Protein AF-A0A1I0Q429-F1 (afdb_monomer_lite)

Foldseek 3Di:
DDDFDWPVNVLVVLLVVLQVVLVVCCVVVVDDSVPSNVVSNVVSVVVVCCVPPVVHHDPDRGTCPVVVVVVVDDD

Sequence (75 aa):
MGVTIQYYDLVLLGILVSLLLGVVVSYVTGLSTALTVPAAAVLGIALIYHTLFLRGPVNSTEDLSEEAREIDLPK

Organism: NCBI:txid1202768

Structure (mmCIF, N/CA/C/O backbone):
data_AF-A0A1I0Q429-F1
#
_entry.id   AF-A0A1I0Q429-F1
#
loop_
_atom_site.group_PDB
_atom_site.id
_atom_site.type_symbol
_atom_site.label_atom_id
_atom_site.label_alt_id
_atom_site.label_comp_id
_atom_site.label_asym_id
_atom_site.label_entity_id
_atom_site.label_seq_id
_atom_site.pdbx_PDB_ins_code
_atom_site.Cartn_x
_atom_site.Cartn_y
_atom_site.Cartn_z
_atom_site.occupancy
_atom_site.B_iso_or_equiv
_atom_site.auth_seq_id
_atom_site.auth_comp_id
_atom_site.auth_asym_id
_atom_site.auth_atom_id
_atom_site.pdbx_PDB_model_num
ATOM 1 N N . MET A 1 1 ? -12.931 -25.131 14.968 1.00 46.50 1 MET A N 1
ATOM 2 C CA . MET A 1 1 ? -12.301 -23.865 15.393 1.00 46.50 1 MET A CA 1
ATOM 3 C C . MET A 1 1 ? -12.675 -22.835 14.346 1.00 46.50 1 MET A C 1
ATOM 5 O O . MET A 1 1 ? -12.390 -23.080 13.182 1.00 46.50 1 MET A O 1
ATOM 9 N N . GLY A 1 2 ? -13.448 -21.812 14.717 1.00 63.34 2 GLY A N 1
ATOM 10 C CA . GLY A 1 2 ? -13.899 -20.787 13.769 1.00 63.34 2 GLY A CA 1
ATOM 11 C C . GLY A 1 2 ? -12.723 -19.931 13.303 1.00 63.34 2 GLY A C 1
ATOM 12 O O . GLY A 1 2 ? -11.813 -19.677 14.088 1.00 63.34 2 GLY A O 1
ATOM 13 N N . VAL A 1 3 ? -12.723 -19.535 12.032 1.00 65.69 3 VAL A N 1
ATOM 14 C CA . VAL A 1 3 ? -11.757 -18.565 11.504 1.00 65.69 3 VAL A CA 1
ATOM 15 C C . VAL A 1 3 ? -12.101 -17.201 12.103 1.00 65.69 3 VAL A C 1
ATOM 17 O O . VAL A 1 3 ? -13.214 -16.722 11.905 1.00 65.69 3 VAL A O 1
ATOM 20 N N . THR A 1 4 ? -11.172 -16.609 12.852 1.00 75.62 4 THR A N 1
ATOM 21 C CA . THR A 1 4 ? -11.273 -15.222 13.336 1.00 75.62 4 THR A CA 1
ATOM 22 C C . THR A 1 4 ? -10.633 -14.342 12.274 1.00 75.62 4 THR A C 1
ATOM 24 O O . THR A 1 4 ? -9.499 -14.635 11.892 1.00 75.62 4 THR A O 1
ATOM 27 N N . ILE A 1 5 ? -11.309 -13.301 11.795 1.00 78.56 5 ILE A N 1
ATOM 28 C CA . ILE A 1 5 ? -10.689 -12.334 10.880 1.00 78.56 5 ILE A CA 1
ATOM 29 C C . ILE A 1 5 ? -10.463 -11.070 11.685 1.00 78.56 5 ILE A C 1
ATOM 31 O O . ILE A 1 5 ? -11.405 -10.348 12.005 1.00 78.56 5 ILE A O 1
ATOM 35 N N . GLN A 1 6 ? -9.209 -10.805 12.039 1.00 82.12 6 GLN A N 1
ATOM 36 C CA . GLN A 1 6 ? -8.894 -9.609 12.804 1.00 82.12 6 GLN A CA 1
ATOM 37 C C . GLN A 1 6 ? -8.797 -8.403 11.871 1.00 82.12 6 GLN A C 1
ATOM 39 O O . GLN A 1 6 ? -8.342 -8.507 10.731 1.00 82.12 6 GLN A O 1
ATOM 44 N N . TYR A 1 7 ? -9.152 -7.221 12.374 1.00 80.88 7 TYR A N 1
ATOM 45 C CA . TYR A 1 7 ? -8.992 -5.967 11.632 1.00 80.88 7 TYR A CA 1
ATOM 46 C C . TYR A 1 7 ? -7.566 -5.783 11.083 1.00 80.88 7 TYR A C 1
ATOM 48 O O . TYR A 1 7 ? -7.368 -5.361 9.942 1.00 80.88 7 TYR A O 1
ATOM 56 N N . TYR A 1 8 ? -6.557 -6.175 11.863 1.00 82.81 8 TYR A N 1
ATOM 57 C CA . TYR A 1 8 ? -5.160 -6.089 11.446 1.00 82.81 8 TYR A CA 1
ATOM 58 C C . TYR A 1 8 ? -4.783 -7.060 10.318 1.00 82.81 8 TYR A C 1
ATOM 60 O O . TYR A 1 8 ? -3.879 -6.734 9.547 1.00 82.81 8 TYR A O 1
ATOM 68 N N . ASP A 1 9 ? -5.496 -8.177 10.146 1.00 87.19 9 ASP A N 1
ATOM 69 C CA . ASP A 1 9 ? -5.284 -9.080 9.007 1.00 87.19 9 ASP A CA 1
ATOM 70 C C . ASP A 1 9 ? -5.680 -8.394 7.693 1.00 87.19 9 ASP A C 1
ATOM 72 O O . ASP A 1 9 ? -4.983 -8.518 6.685 1.00 87.19 9 ASP A O 1
ATOM 76 N N . LEU A 1 10 ? -6.754 -7.595 7.707 1.00 85.19 10 LEU A N 1
ATOM 77 C CA . LEU A 1 10 ? -7.180 -6.812 6.544 1.00 85.19 10 LEU A CA 1
ATOM 78 C C . LEU A 1 10 ? -6.200 -5.684 6.221 1.00 85.19 10 LEU A C 1
ATOM 80 O O . LEU A 1 10 ? -5.902 -5.443 5.050 1.00 85.19 10 LEU A O 1
ATOM 84 N N . VAL A 1 11 ? -5.665 -5.008 7.243 1.00 87.56 11 VAL A N 1
ATOM 85 C CA . VAL A 1 11 ? -4.628 -3.983 7.048 1.00 87.56 11 VAL A CA 1
ATOM 86 C C . VAL A 1 11 ? -3.375 -4.610 6.435 1.00 87.56 11 VAL A C 1
ATOM 88 O O . VAL A 1 11 ? -2.835 -4.081 5.462 1.00 87.56 11 VAL A O 1
ATOM 91 N N . LEU A 1 12 ? -2.940 -5.764 6.951 1.00 90.81 12 LEU A N 1
ATOM 92 C CA . LEU A 1 12 ? -1.790 -6.496 6.424 1.00 90.81 12 LEU A CA 1
ATOM 93 C C . LEU A 1 12 ? -2.018 -6.941 4.974 1.00 90.81 12 LEU A C 1
ATOM 95 O O . LEU A 1 12 ? -1.138 -6.760 4.129 1.00 90.81 12 LEU A O 1
ATOM 99 N N . LEU A 1 13 ? -3.209 -7.461 4.666 1.00 91.88 13 LEU A N 1
ATOM 100 C CA . LEU A 1 13 ? -3.597 -7.824 3.305 1.00 91.88 13 LEU A CA 1
ATOM 101 C C . LEU A 1 13 ? -3.585 -6.602 2.377 1.00 91.88 13 LEU A C 1
ATOM 103 O O . LEU A 1 13 ? -3.061 -6.683 1.268 1.00 91.88 13 LEU A O 1
ATOM 107 N N . GLY A 1 14 ? -4.097 -5.458 2.831 1.00 91.69 14 GLY A N 1
ATOM 108 C CA . GLY A 1 14 ? -4.064 -4.205 2.077 1.00 91.69 14 GLY A CA 1
ATOM 109 C C . GLY A 1 14 ? -2.639 -3.744 1.758 1.00 91.69 14 GLY A C 1
ATOM 110 O O . GLY A 1 14 ? -2.354 -3.355 0.624 1.00 91.69 14 GLY A O 1
ATOM 111 N N . ILE A 1 15 ? -1.718 -3.850 2.722 1.00 93.75 15 ILE A N 1
ATOM 112 C CA . ILE A 1 15 ? -0.293 -3.554 2.510 1.00 93.75 15 ILE A CA 1
ATOM 113 C C . ILE A 1 15 ? 0.305 -4.520 1.482 1.00 93.75 15 ILE A C 1
ATOM 115 O O . ILE A 1 15 ? 0.961 -4.072 0.541 1.00 93.75 15 ILE A O 1
ATOM 119 N N . LEU A 1 16 ? 0.051 -5.826 1.614 1.00 96.19 16 LEU A N 1
ATOM 120 C CA . LEU A 1 16 ? 0.533 -6.835 0.668 1.00 96.19 16 LEU A CA 1
ATOM 121 C C . LEU A 1 16 ? 0.051 -6.540 -0.759 1.00 96.19 16 LEU A C 1
ATOM 123 O O . LEU A 1 16 ? 0.858 -6.506 -1.689 1.00 96.19 16 LEU A O 1
ATOM 127 N N . VAL A 1 17 ? -1.249 -6.283 -0.929 1.00 96.38 17 VAL A N 1
ATOM 128 C CA . VAL A 1 17 ? -1.855 -5.945 -2.224 1.00 96.38 17 VAL A CA 1
ATOM 129 C C . VAL A 1 17 ? -1.240 -4.670 -2.799 1.00 96.38 17 VAL A C 1
ATOM 131 O O . VAL A 1 17 ? -0.921 -4.636 -3.986 1.00 96.38 17 VAL A O 1
ATOM 134 N N . SER A 1 18 ? -1.004 -3.648 -1.972 1.00 96.62 18 SER A N 1
ATOM 135 C CA . SER A 1 18 ? -0.353 -2.405 -2.400 1.00 96.62 18 SER A CA 1
ATOM 136 C C . SER A 1 18 ? 1.075 -2.637 -2.916 1.00 96.62 18 SER A C 1
ATOM 138 O O . SER A 1 18 ? 1.445 -2.161 -3.991 1.00 96.62 18 SER A O 1
ATOM 140 N N . LEU A 1 19 ? 1.878 -3.431 -2.203 1.00 97.06 19 LEU A N 1
ATOM 141 C CA . LEU A 1 19 ? 3.244 -3.753 -2.626 1.00 97.06 19 LEU A CA 1
ATOM 142 C C . LEU A 1 19 ? 3.261 -4.571 -3.924 1.00 97.06 19 LEU A C 1
ATOM 144 O O . LEU A 1 19 ? 4.050 -4.278 -4.825 1.00 97.06 19 LEU A O 1
ATOM 148 N N . LEU A 1 20 ? 2.363 -5.554 -4.050 1.00 97.88 20 LEU A N 1
ATOM 149 C CA . LEU A 1 20 ? 2.203 -6.338 -5.277 1.00 97.88 20 LEU A CA 1
ATOM 150 C C . LEU A 1 20 ? 1.775 -5.462 -6.458 1.00 97.88 20 LEU A C 1
ATOM 152 O O . LEU A 1 20 ? 2.300 -5.631 -7.555 1.00 97.88 20 LEU A O 1
ATOM 156 N N . LEU A 1 21 ? 0.896 -4.483 -6.237 1.00 97.75 21 LEU A N 1
ATOM 157 C CA . LEU A 1 21 ? 0.545 -3.474 -7.239 1.00 97.75 21 LEU A CA 1
ATOM 158 C C . LEU A 1 21 ? 1.778 -2.710 -7.728 1.00 97.75 21 LEU A C 1
ATOM 160 O O . LEU A 1 21 ? 1.931 -2.531 -8.932 1.00 97.75 21 LEU A O 1
ATOM 164 N N . GLY A 1 22 ? 2.696 -2.330 -6.835 1.00 97.12 22 GLY A N 1
ATOM 165 C CA . GLY A 1 22 ? 3.976 -1.725 -7.221 1.00 97.12 22 GLY A CA 1
ATOM 166 C C . GLY A 1 22 ? 4.802 -2.616 -8.157 1.00 97.12 22 GLY A C 1
ATOM 167 O O . GLY A 1 22 ? 5.313 -2.142 -9.173 1.00 97.12 22 GLY A O 1
ATOM 168 N N . VAL A 1 23 ? 4.873 -3.920 -7.872 1.00 97.94 23 VAL A N 1
ATOM 169 C CA . VAL A 1 23 ? 5.557 -4.903 -8.734 1.00 97.94 23 VAL A CA 1
ATOM 170 C C . VAL A 1 23 ? 4.858 -5.043 -10.088 1.00 97.94 23 VAL A C 1
ATOM 172 O O . VAL A 1 23 ? 5.518 -5.020 -11.126 1.00 97.94 23 VAL A O 1
ATOM 175 N N . VAL A 1 24 ? 3.527 -5.138 -10.101 1.00 98.00 24 VAL A N 1
ATOM 176 C CA . VAL A 1 24 ? 2.738 -5.217 -11.340 1.00 98.00 24 VAL A CA 1
ATOM 177 C C . VAL A 1 24 ? 2.943 -3.961 -12.188 1.00 98.00 24 VAL A C 1
ATOM 179 O O . VAL A 1 24 ? 3.173 -4.067 -13.391 1.00 98.00 24 VAL A O 1
ATOM 182 N N . VAL A 1 25 ? 2.938 -2.775 -11.574 1.00 98.19 25 VAL A N 1
ATOM 183 C CA . VAL A 1 25 ? 3.218 -1.508 -12.264 1.00 98.19 25 VAL A CA 1
ATOM 184 C C . VAL A 1 25 ? 4.627 -1.517 -12.852 1.00 98.19 25 VAL A C 1
ATOM 186 O O . VAL A 1 25 ? 4.780 -1.177 -14.023 1.00 98.19 25 VAL A O 1
ATOM 189 N N . SER A 1 26 ? 5.643 -1.943 -12.094 1.00 97.69 26 SER A N 1
ATOM 190 C CA . SER A 1 26 ? 7.018 -2.106 -12.595 1.00 97.69 26 SER A CA 1
ATOM 191 C C . SER A 1 26 ? 7.058 -2.974 -13.853 1.00 97.69 26 SER A C 1
ATOM 193 O O . SER A 1 26 ? 7.622 -2.570 -14.866 1.00 97.69 26 SER A O 1
ATOM 195 N N . TYR A 1 27 ? 6.400 -4.133 -13.806 1.00 97.88 27 TYR A N 1
ATOM 196 C CA . TYR A 1 27 ? 6.372 -5.094 -14.902 1.00 97.88 27 TYR A CA 1
ATOM 197 C C . TYR A 1 27 ? 5.662 -4.551 -16.151 1.00 97.88 27 TYR A C 1
ATOM 199 O O . TYR A 1 27 ? 6.179 -4.679 -17.257 1.00 97.88 27 TYR A O 1
ATOM 207 N N . VAL A 1 28 ? 4.501 -3.910 -15.984 1.00 98.38 28 VAL A N 1
ATOM 208 C CA . VAL A 1 28 ? 3.686 -3.407 -17.106 1.00 98.38 28 VAL A CA 1
ATOM 209 C C . VAL A 1 28 ? 4.278 -2.141 -17.733 1.00 98.38 28 VAL A C 1
ATOM 211 O O . VAL A 1 28 ? 4.139 -1.929 -18.934 1.00 98.38 28 VAL A O 1
ATOM 214 N N . THR A 1 29 ? 4.936 -1.289 -16.942 1.00 96.88 29 THR A N 1
ATOM 215 C CA . THR A 1 29 ? 5.470 0.004 -17.415 1.00 96.88 29 THR A CA 1
ATOM 216 C C . THR A 1 29 ? 6.957 -0.032 -17.772 1.00 96.88 29 THR A C 1
ATOM 218 O O . THR A 1 29 ? 7.453 0.905 -18.392 1.00 96.88 29 THR A O 1
ATOM 221 N N . GLY A 1 30 ? 7.688 -1.075 -17.363 1.00 96.69 30 GLY A N 1
ATOM 222 C CA . GLY A 1 30 ? 9.148 -1.146 -17.486 1.00 96.69 30 GLY A CA 1
ATOM 223 C C . GLY A 1 30 ? 9.901 -0.209 -16.531 1.00 96.69 30 GLY A C 1
ATOM 224 O O . GLY A 1 30 ? 11.123 -0.092 -16.619 1.00 96.69 30 GLY A O 1
ATOM 225 N N . LEU A 1 31 ? 9.199 0.470 -15.616 1.00 97.38 31 LEU A N 1
ATOM 226 C CA . LEU A 1 31 ? 9.823 1.299 -14.590 1.00 97.38 31 LEU A CA 1
ATOM 227 C C . LEU A 1 31 ? 10.531 0.434 -13.546 1.00 97.38 31 LEU A C 1
ATOM 229 O O . LEU A 1 31 ? 10.098 -0.673 -13.226 1.00 97.38 31 LEU A O 1
ATOM 233 N N . SER A 1 32 ? 11.597 0.977 -12.955 1.00 97.06 32 SER A N 1
ATOM 234 C CA . SER A 1 32 ? 12.366 0.293 -11.912 1.00 97.06 32 SER A CA 1
ATOM 235 C C . SER A 1 32 ? 11.492 -0.107 -10.721 1.00 97.06 32 SER A C 1
ATOM 237 O O . SER A 1 32 ? 10.721 0.700 -10.188 1.00 97.06 32 SER A O 1
ATOM 239 N N . THR A 1 33 ? 11.660 -1.342 -10.247 1.00 96.19 33 THR A N 1
ATOM 240 C CA . THR A 1 33 ? 10.997 -1.847 -9.035 1.00 96.19 33 THR A CA 1
ATOM 241 C C . THR A 1 33 ? 11.406 -1.043 -7.798 1.00 96.19 33 THR A C 1
ATOM 243 O O . THR A 1 33 ? 10.590 -0.817 -6.908 1.00 96.19 33 THR A O 1
ATOM 246 N N . ALA A 1 34 ? 12.637 -0.515 -7.782 1.00 96.88 34 ALA A N 1
ATOM 247 C CA . ALA A 1 34 ? 13.138 0.352 -6.716 1.00 96.88 34 ALA A CA 1
ATOM 248 C C . ALA A 1 34 ? 12.430 1.719 -6.652 1.00 96.88 34 ALA A C 1
ATOM 250 O O . ALA A 1 34 ? 12.557 2.417 -5.653 1.00 96.88 34 ALA A O 1
ATOM 251 N N . LEU A 1 35 ? 11.688 2.105 -7.696 1.00 97.69 35 LEU A N 1
ATOM 252 C CA . LEU A 1 35 ? 10.869 3.320 -7.716 1.00 97.69 35 LEU A CA 1
ATOM 253 C C . LEU A 1 35 ? 9.391 3.008 -7.448 1.00 97.69 35 LEU A C 1
ATOM 255 O O . LEU A 1 35 ? 8.746 3.650 -6.622 1.00 97.69 35 LEU A O 1
ATOM 259 N N . THR A 1 36 ? 8.852 2.020 -8.156 1.00 97.62 36 THR A N 1
ATOM 260 C CA . THR A 1 36 ? 7.412 1.720 -8.185 1.00 97.62 36 THR A CA 1
ATOM 261 C C . THR A 1 36 ? 6.901 1.092 -6.891 1.00 97.62 36 THR A C 1
ATOM 263 O O . THR A 1 36 ? 5.816 1.452 -6.438 1.00 97.62 36 THR A O 1
ATOM 266 N N . VAL A 1 37 ? 7.680 0.213 -6.250 1.00 97.19 37 VAL A N 1
ATOM 267 C CA . VAL A 1 37 ? 7.280 -0.413 -4.978 1.00 97.19 37 VAL A CA 1
ATOM 268 C C . VAL A 1 37 ? 7.240 0.607 -3.832 1.00 97.19 37 VAL A C 1
ATOM 270 O O . VAL A 1 37 ? 6.203 0.689 -3.172 1.00 97.19 37 VAL A O 1
ATOM 273 N N . PRO A 1 38 ? 8.271 1.450 -3.607 1.00 97.88 38 PRO A N 1
ATOM 274 C CA . PRO A 1 38 ? 8.174 2.516 -2.609 1.00 97.88 38 PRO A CA 1
ATOM 275 C C . PRO A 1 38 ? 7.044 3.510 -2.892 1.00 97.88 38 PRO A C 1
ATOM 277 O O . PRO A 1 38 ? 6.358 3.924 -1.962 1.00 97.88 38 PRO A O 1
ATOM 280 N N . ALA A 1 39 ? 6.799 3.861 -4.160 1.00 97.44 39 ALA A N 1
ATOM 281 C CA . ALA A 1 39 ? 5.692 4.746 -4.522 1.00 97.44 39 ALA A CA 1
ATOM 282 C C . ALA A 1 39 ? 4.325 4.145 -4.147 1.00 97.44 39 ALA A C 1
ATOM 284 O O . ALA A 1 39 ? 3.497 4.825 -3.541 1.00 97.44 39 ALA A O 1
ATOM 285 N N . ALA A 1 40 ? 4.104 2.859 -4.438 1.00 96.88 40 ALA A N 1
ATOM 286 C CA . ALA A 1 40 ? 2.891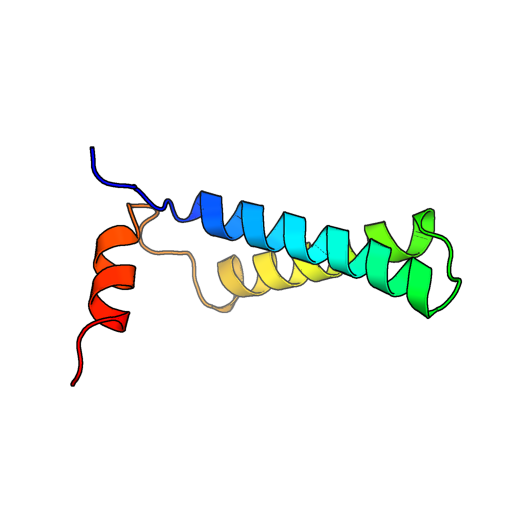 2.155 -4.030 1.00 96.88 40 ALA A CA 1
ATOM 287 C C . ALA A 1 40 ? 2.764 2.065 -2.498 1.00 96.88 40 ALA A C 1
ATOM 289 O O . ALA A 1 40 ? 1.687 2.299 -1.949 1.00 96.88 40 ALA A O 1
ATOM 290 N N . ALA A 1 41 ? 3.869 1.827 -1.784 1.00 95.88 41 ALA A N 1
ATOM 291 C CA . ALA A 1 41 ? 3.881 1.832 -0.323 1.00 95.88 41 ALA A CA 1
ATOM 292 C C . ALA A 1 41 ? 3.451 3.192 0.256 1.00 95.88 41 ALA A C 1
ATOM 294 O O . ALA A 1 41 ? 2.613 3.234 1.154 1.00 95.88 41 ALA A O 1
ATOM 295 N N . VAL A 1 42 ? 3.957 4.305 -0.290 1.00 97.69 42 VAL A N 1
ATOM 296 C CA . VAL A 1 42 ? 3.557 5.664 0.123 1.00 97.69 42 VAL A CA 1
ATOM 297 C C . V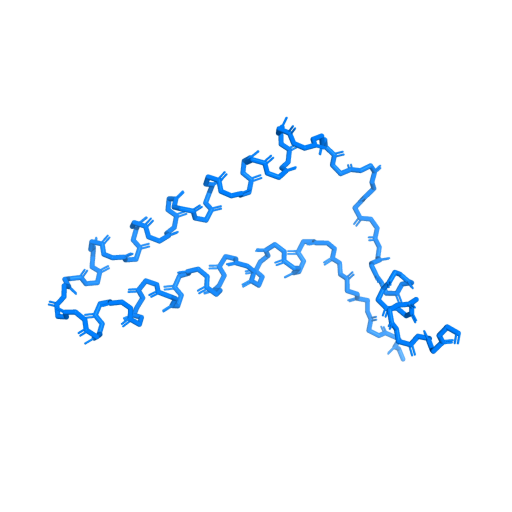AL A 1 42 ? 2.065 5.905 -0.114 1.00 97.69 42 VAL A C 1
ATOM 299 O O . VAL A 1 42 ? 1.392 6.447 0.762 1.00 97.69 42 VAL A O 1
ATOM 302 N N . LEU A 1 43 ? 1.522 5.460 -1.252 1.00 95.62 43 LEU A N 1
ATOM 303 C CA . LEU A 1 43 ? 0.079 5.523 -1.509 1.00 95.62 43 LEU A CA 1
ATOM 304 C C . LEU A 1 43 ? -0.715 4.695 -0.489 1.00 95.62 43 LEU A C 1
ATOM 306 O O . LEU A 1 43 ? -1.718 5.173 0.039 1.00 95.62 43 LEU A O 1
ATOM 310 N N . GLY A 1 44 ? -0.243 3.491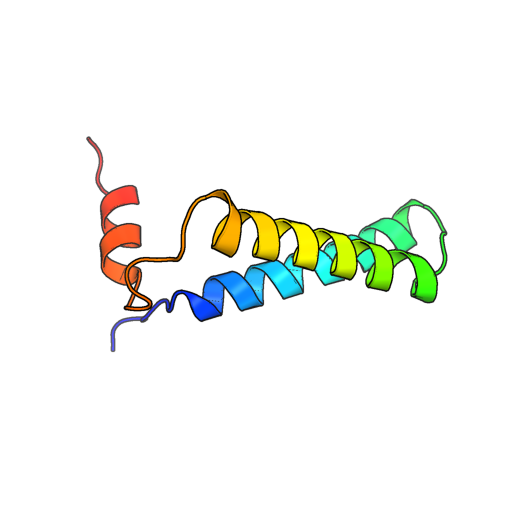 -0.160 1.00 93.12 44 GLY A N 1
ATOM 311 C CA . GLY A 1 44 ? -0.832 2.653 0.887 1.00 93.12 44 GLY A CA 1
ATOM 312 C C . GLY A 1 44 ? -0.848 3.349 2.250 1.00 93.12 44 GLY A C 1
ATOM 313 O O . GLY A 1 44 ? -1.887 3.397 2.904 1.00 93.12 44 GLY A O 1
ATOM 314 N N . ILE A 1 45 ? 0.269 3.967 2.647 1.00 94.38 45 ILE A N 1
ATOM 315 C CA . ILE A 1 45 ? 0.368 4.753 3.886 1.00 94.38 45 ILE A CA 1
ATOM 316 C C . ILE A 1 45 ? -0.628 5.915 3.874 1.00 94.38 45 ILE A C 1
ATOM 318 O O . ILE A 1 45 ? -1.306 6.137 4.873 1.00 94.38 45 ILE A O 1
ATOM 322 N N . ALA A 1 46 ? -0.758 6.637 2.759 1.00 93.75 46 ALA A N 1
ATOM 323 C CA . ALA A 1 46 ? -1.698 7.750 2.647 1.00 93.75 46 ALA A CA 1
ATOM 324 C C . ALA A 1 46 ? -3.159 7.296 2.814 1.00 93.75 46 ALA A C 1
ATOM 326 O O . ALA A 1 46 ? -3.942 7.973 3.482 1.00 93.75 46 ALA A O 1
ATOM 327 N N . LEU A 1 47 ? -3.524 6.136 2.260 1.00 90.31 47 LEU A N 1
ATOM 328 C CA . LEU A 1 47 ? -4.859 5.554 2.422 1.00 90.31 47 LEU A CA 1
ATOM 329 C C . LEU A 1 47 ? -5.118 5.099 3.862 1.00 90.31 47 LEU A C 1
ATOM 331 O O . LEU A 1 47 ? -6.178 5.396 4.417 1.00 90.31 47 LEU A O 1
ATOM 335 N N . ILE A 1 48 ? -4.147 4.432 4.492 1.00 88.56 48 ILE A N 1
ATOM 336 C CA . ILE A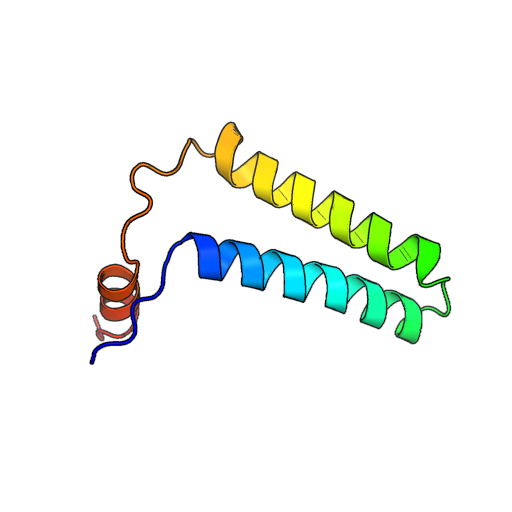 1 48 ? -4.230 4.043 5.908 1.00 88.56 48 ILE A CA 1
ATOM 337 C C . ILE A 1 48 ? -4.375 5.294 6.781 1.00 88.56 48 ILE A C 1
ATOM 339 O O . ILE A 1 48 ? -5.263 5.368 7.623 1.00 88.56 48 ILE A O 1
ATOM 343 N N . TYR A 1 49 ? -3.568 6.325 6.533 1.00 88.56 49 TYR A N 1
ATOM 344 C CA . TYR A 1 49 ? -3.666 7.591 7.249 1.00 88.56 49 TYR A CA 1
ATOM 345 C C . TYR A 1 49 ? -5.050 8.236 7.079 1.00 88.56 49 TYR A C 1
ATOM 347 O O . TYR A 1 49 ? -5.683 8.632 8.056 1.00 88.56 49 TYR A O 1
ATOM 355 N N . HIS A 1 50 ? -5.561 8.307 5.849 1.00 87.38 50 HIS A N 1
ATOM 356 C CA . HIS A 1 50 ? -6.872 8.893 5.587 1.00 87.38 50 HIS A CA 1
ATOM 357 C C . HIS A 1 50 ? -8.001 8.127 6.286 1.00 87.38 50 HIS A C 1
ATOM 359 O O . HIS A 1 50 ? -8.895 8.728 6.880 1.00 87.38 50 HIS A O 1
ATOM 365 N N . THR A 1 51 ? -7.958 6.799 6.246 1.00 83.69 51 THR A N 1
ATOM 366 C CA . THR A 1 51 ? -8.991 5.965 6.868 1.00 83.69 51 THR A CA 1
ATOM 367 C C . THR A 1 51 ? -8.945 6.028 8.392 1.00 83.69 51 THR A C 1
ATOM 369 O O . THR A 1 51 ? -9.997 6.190 8.996 1.00 83.69 51 THR A O 1
ATOM 372 N N . LEU A 1 52 ? -7.758 5.998 9.006 1.00 81.88 52 LEU A N 1
ATOM 373 C CA . LEU A 1 52 ? -7.616 6.023 10.465 1.00 81.88 52 LEU A CA 1
ATOM 374 C C . LEU A 1 52 ? -7.825 7.409 11.088 1.00 81.88 52 LEU A C 1
ATOM 376 O O . LEU A 1 52 ? -8.345 7.506 12.196 1.00 81.88 52 LEU A O 1
ATOM 380 N N . PHE A 1 53 ? -7.402 8.482 10.412 1.00 81.56 53 PHE A N 1
ATOM 381 C CA . PHE A 1 53 ? -7.344 9.816 11.026 1.00 81.56 53 PHE A CA 1
ATOM 382 C C . PHE A 1 53 ? -8.351 10.814 10.450 1.00 81.56 53 PHE A C 1
ATOM 384 O O . PHE A 1 53 ? -8.790 11.700 11.177 1.00 81.56 53 PHE A O 1
ATOM 391 N N . LEU A 1 54 ? -8.747 10.690 9.177 1.00 83.06 54 LEU A N 1
ATOM 392 C CA . LEU A 1 54 ? -9.693 11.628 8.548 1.00 83.06 54 LEU A CA 1
ATOM 393 C C . LEU A 1 54 ? -11.137 11.115 8.554 1.00 83.06 54 LEU A C 1
ATOM 395 O O . LEU A 1 54 ? -12.060 11.923 8.610 1.00 83.06 54 LEU A O 1
ATOM 399 N N . ARG A 1 55 ? -11.347 9.793 8.529 1.00 80.25 55 ARG A N 1
ATOM 400 C CA . ARG A 1 55 ? -12.683 9.182 8.687 1.00 80.25 55 ARG A CA 1
ATOM 401 C C . ARG A 1 55 ? -13.038 8.826 10.135 1.00 80.25 55 ARG A C 1
ATOM 403 O O . ARG A 1 55 ? -14.166 8.417 10.388 1.00 80.25 55 ARG A O 1
ATOM 410 N N . GLY A 1 56 ? -12.116 9.069 11.065 1.00 65.38 56 GLY A N 1
ATOM 411 C CA . GLY A 1 56 ? -12.260 8.782 12.490 1.00 65.38 56 GLY A CA 1
ATOM 412 C C . GLY A 1 56 ? -11.601 7.453 12.885 1.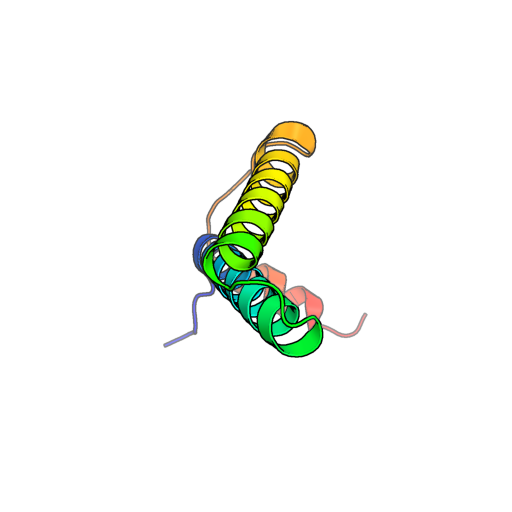00 65.38 56 GLY A C 1
ATOM 413 O O . GLY A 1 56 ? -11.571 6.524 12.076 1.00 65.38 56 GLY A O 1
ATOM 414 N N . PRO A 1 57 ? -11.053 7.359 14.109 1.00 65.62 57 PRO A N 1
ATOM 415 C CA . PRO A 1 57 ? -10.390 6.151 14.585 1.00 65.62 57 PRO A CA 1
ATOM 416 C C . PRO A 1 57 ? -11.380 4.987 14.657 1.00 65.62 57 PRO A C 1
ATOM 418 O O . PRO A 1 57 ? -12.550 5.173 14.991 1.00 65.62 57 PRO A O 1
ATOM 421 N N . VAL A 1 58 ? -10.905 3.779 14.346 1.00 68.69 58 VAL A N 1
ATOM 422 C CA . VAL A 1 58 ? -11.730 2.571 14.448 1.00 68.69 58 VAL A CA 1
ATOM 423 C C . VAL A 1 58 ? -12.183 2.401 15.906 1.00 68.69 58 VAL A C 1
ATOM 425 O O . VAL A 1 58 ? -11.369 2.489 16.826 1.00 68.69 58 VAL A O 1
ATOM 428 N N . ASN A 1 59 ? -13.488 2.221 16.125 1.00 66.31 59 ASN A N 1
ATOM 429 C CA . ASN A 1 59 ? -14.073 2.218 17.474 1.00 66.31 59 ASN A CA 1
ATOM 430 C C . ASN A 1 59 ? -13.772 0.926 18.258 1.00 66.31 59 ASN A C 1
ATOM 432 O O . ASN A 1 59 ? -13.782 0.949 19.485 1.00 66.31 59 ASN A O 1
ATOM 436 N N . SER A 1 60 ? -13.497 -0.183 17.563 1.00 64.81 60 SER A N 1
ATOM 437 C CA . SER A 1 60 ? -13.016 -1.439 18.145 1.00 64.81 60 SER A CA 1
ATOM 438 C C . SER A 1 60 ? -12.111 -2.169 17.148 1.00 64.81 60 SER A C 1
ATOM 440 O O . SER A 1 60 ? -12.278 -2.038 15.937 1.00 64.81 60 SER A O 1
ATOM 442 N N . THR A 1 61 ? -11.131 -2.915 17.659 1.00 63.31 61 THR A N 1
ATOM 443 C CA . THR A 1 61 ? -10.210 -3.759 16.874 1.00 63.31 61 THR A CA 1
ATOM 444 C C . THR A 1 61 ? -10.593 -5.243 16.918 1.00 63.31 61 THR A C 1
ATOM 446 O O . THR A 1 61 ? -9.781 -6.089 16.542 1.00 63.31 61 THR A O 1
ATOM 449 N N . GLU A 1 62 ? -11.767 -5.568 17.465 1.00 64.31 62 GLU A N 1
ATOM 450 C CA . GLU A 1 62 ? -12.246 -6.942 17.644 1.00 64.31 62 GLU A CA 1
ATOM 451 C C . GLU A 1 62 ? -12.611 -7.652 16.333 1.00 64.31 62 GLU A C 1
ATOM 453 O O . GLU A 1 62 ? -12.613 -7.066 15.253 1.00 64.31 62 GLU A O 1
ATOM 458 N N . ASP A 1 63 ? -12.817 -8.966 16.454 1.00 62.41 63 ASP A N 1
ATOM 459 C CA . ASP A 1 63 ? -13.053 -9.918 15.368 1.00 62.41 63 ASP A CA 1
ATOM 460 C C . ASP A 1 63 ? -14.170 -9.458 14.419 1.00 62.41 63 ASP A C 1
ATOM 462 O O . ASP A 1 63 ? -15.331 -9.338 14.805 1.00 62.41 63 ASP A O 1
ATOM 466 N N . LEU A 1 64 ? -13.817 -9.266 13.147 1.00 67.06 64 LEU A N 1
ATOM 467 C CA . LEU A 1 64 ? -14.738 -8.859 12.087 1.00 67.06 64 LEU A CA 1
ATOM 468 C C . LEU A 1 64 ? -15.582 -10.038 11.574 1.00 67.06 64 LEU A C 1
ATOM 470 O O . LEU A 1 64 ? -16.330 -9.889 10.609 1.00 67.06 64 LEU A O 1
ATOM 474 N N . SER A 1 65 ? -15.467 -11.235 12.168 1.00 64.94 65 SER A N 1
ATOM 475 C CA . SER A 1 65 ? -16.202 -12.428 11.725 1.00 64.94 65 SER A CA 1
ATOM 476 C C . SER A 1 65 ? -17.725 -12.325 11.882 1.00 64.94 65 SER A C 1
ATOM 478 O O . SER A 1 65 ? -18.454 -13.095 11.249 1.00 64.94 65 SER A O 1
ATOM 480 N N . GLU A 1 66 ? -18.222 -11.405 12.710 1.00 63.22 66 GLU A N 1
ATOM 481 C CA . GLU A 1 66 ? -19.653 -11.111 12.851 1.00 63.22 66 GLU A CA 1
ATOM 482 C C . GLU A 1 66 ? -20.135 -10.149 11.752 1.00 63.22 66 GLU A C 1
ATOM 484 O O . GLU A 1 66 ? -21.094 -10.456 11.046 1.00 63.22 66 GLU A O 1
ATOM 489 N N . GLU A 1 67 ? -19.390 -9.073 11.489 1.00 62.75 67 GLU A N 1
ATOM 490 C CA . GLU A 1 67 ? -19.665 -8.118 10.401 1.00 62.75 67 GLU A CA 1
ATOM 491 C C . GLU A 1 67 ? -19.536 -8.767 9.010 1.00 62.75 67 GLU A C 1
ATOM 493 O O . GLU A 1 67 ? -20.345 -8.527 8.114 1.00 62.75 67 GLU A O 1
ATOM 498 N N . ALA A 1 68 ? -18.561 -9.663 8.830 1.00 60.62 68 ALA A N 1
ATOM 499 C CA . ALA A 1 68 ? -18.413 -10.447 7.605 1.00 60.62 68 ALA A CA 1
ATOM 500 C C . ALA A 1 68 ? -19.598 -11.403 7.371 1.00 60.62 68 ALA A C 1
ATOM 502 O O . ALA A 1 68 ? -19.947 -11.672 6.222 1.00 60.62 68 ALA A O 1
ATOM 503 N N . ARG A 1 69 ? -20.235 -11.902 8.442 1.00 60.22 69 ARG A N 1
ATOM 504 C CA . ARG A 1 69 ? -21.426 -12.762 8.352 1.00 60.22 69 ARG A CA 1
ATOM 505 C C . ARG A 1 69 ? -22.692 -11.989 7.992 1.00 60.22 69 ARG A C 1
ATOM 507 O O . ARG A 1 69 ? -23.560 -12.557 7.337 1.00 60.22 69 ARG A O 1
ATOM 514 N N . GLU A 1 70 ? -22.794 -10.718 8.371 1.00 61.16 70 GLU A N 1
ATOM 515 C CA . GLU A 1 70 ? -23.929 -9.859 8.008 1.00 61.16 70 GLU A CA 1
ATOM 516 C C . GLU A 1 70 ? -23.972 -9.557 6.498 1.00 61.16 70 GLU A C 1
ATOM 518 O O . GLU A 1 70 ? -25.050 -9.507 5.908 1.00 61.16 70 GLU A O 1
ATOM 523 N N . ILE A 1 71 ? -22.810 -9.439 5.843 1.00 59.62 71 ILE A N 1
ATOM 524 C CA . ILE A 1 71 ? -22.703 -9.227 4.386 1.00 59.62 71 ILE A CA 1
ATOM 525 C C . ILE A 1 71 ? -23.239 -10.427 3.579 1.00 59.62 71 ILE A C 1
ATOM 527 O O . ILE A 1 71 ? -23.724 -10.242 2.463 1.00 59.62 71 ILE A O 1
ATOM 531 N N . ASP A 1 72 ? -23.179 -11.637 4.141 1.00 57.38 72 ASP A N 1
ATOM 532 C CA . ASP A 1 72 ? -23.581 -12.892 3.486 1.00 57.38 72 ASP A CA 1
ATOM 533 C C . ASP A 1 72 ? -25.067 -13.253 3.716 1.00 57.38 72 ASP A C 1
ATOM 535 O O . ASP A 1 72 ? -25.559 -14.257 3.193 1.00 57.38 72 ASP A O 1
ATOM 539 N N . LEU A 1 73 ? -25.813 -12.446 4.487 1.00 49.84 73 LEU A N 1
ATOM 540 C CA . LEU A 1 73 ? -27.245 -12.652 4.700 1.00 49.84 73 LEU A CA 1
ATOM 541 C C . LEU A 1 73 ? -28.053 -11.977 3.569 1.00 49.84 73 LEU A C 1
ATOM 543 O O . LEU A 1 73 ? -27.942 -10.761 3.380 1.00 49.84 73 LEU A O 1
ATOM 547 N N . PRO A 1 74 ? -28.894 -12.707 2.809 1.00 55.28 74 PRO A N 1
ATOM 548 C CA . PRO A 1 74 ? -29.812 -12.067 1.873 1.00 55.28 74 PRO A CA 1
ATOM 549 C C . PRO A 1 74 ? -30.804 -11.185 2.647 1.00 55.28 74 PRO A C 1
ATOM 551 O O . PRO A 1 74 ? -31.371 -11.625 3.648 1.00 55.28 74 PRO A O 1
ATOM 554 N N . LYS A 1 75 ? -30.980 -9.942 2.179 1.00 55.28 75 LYS A N 1
ATOM 555 C CA . LYS A 1 75 ? -31.963 -8.986 2.715 1.00 55.28 75 LYS A CA 1
ATOM 556 C C . LYS A 1 75 ? -33.398 -9.475 2.556 1.00 55.28 75 LYS A C 1
ATOM 558 O O . LYS A 1 75 ? -33.703 -10.045 1.484 1.00 55.28 75 LYS A O 1
#

InterPro domains:
  IPR058328 Protein of unknown function DUF8015 [PF26047] (4-57)

pLDDT: mean 82.8, std 15.47, range [46.5, 98.38]

Secondary structure (DSSP, 8-state):
-PPP--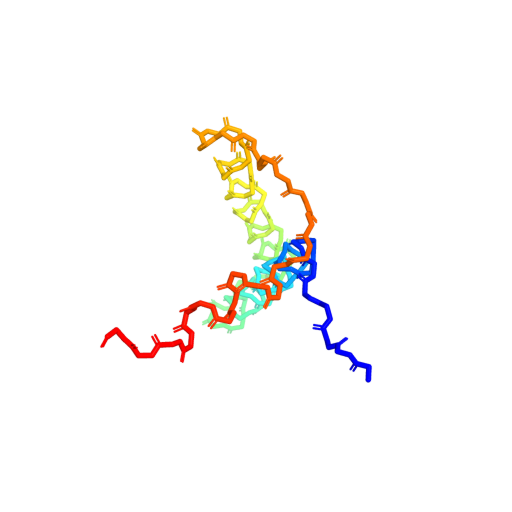HHHHHHHHHHHHHHHHHHHHHHH---HHHHHHHHHHHHHHHHHIIIIIS---S--S-TTTHHHHHTS--

Radius of gyration: 16.04 Å; chains: 1; bounding box: 45×36×36 Å